Protein AF-A0A1M7ADJ7-F1 (afdb_monomer_lite)

Foldseek 3Di:
DDLVVVLVVVLVVLVVVLCCVLCVQQVDDPVVVVVVVVVLVPDPDPVVSVVVVVSNVDDPVRSVVSVVVSVVVSVVSVVDDSVVVVVVVVVVVVVVV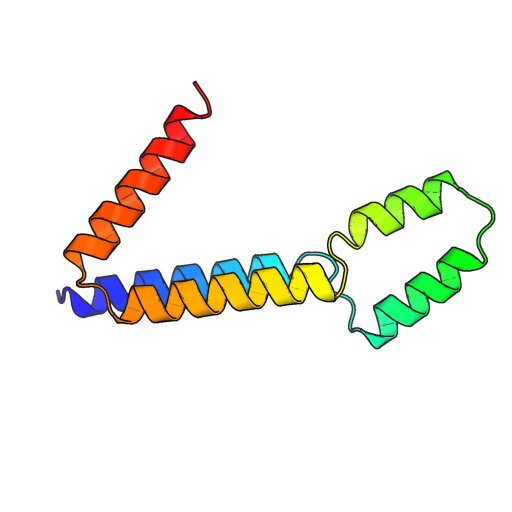VVVD

pLDDT: mean 75.83, std 11.58, range [39.75, 93.19]

Structure (mmCIF, N/CA/C/O backbone):
data_AF-A0A1M7ADJ7-F1
#
_entry.id   AF-A0A1M7ADJ7-F1
#
loop_
_atom_site.group_PDB
_atom_site.id
_atom_site.type_symbol
_atom_site.label_atom_id
_atom_site.label_alt_id
_atom_site.label_comp_id
_atom_site.label_asym_id
_atom_site.label_entity_id
_atom_site.label_seq_id
_atom_site.pdbx_PDB_ins_code
_atom_site.Cartn_x
_atom_site.Cartn_y
_atom_site.Cartn_z
_atom_site.occupancy
_atom_site.B_iso_or_equiv
_atom_site.auth_seq_id
_atom_site.auth_comp_id
_atom_site.auth_asym_id
_atom_site.auth_atom_id
_atom_site.pdbx_PDB_model_num
ATOM 1 N N . MET A 1 1 ? 28.115 -2.848 -17.270 1.00 39.75 1 MET A N 1
ATOM 2 C CA . MET A 1 1 ? 27.165 -3.552 -16.382 1.00 39.75 1 MET A CA 1
ATOM 3 C C . MET A 1 1 ? 25.763 -3.071 -16.707 1.00 39.75 1 MET A C 1
ATOM 5 O O . MET A 1 1 ? 25.575 -1.891 -16.962 1.00 39.75 1 MET A O 1
ATOM 9 N N . SER A 1 2 ? 24.859 -4.029 -16.882 1.00 44.16 2 SER A N 1
ATOM 10 C CA . SER A 1 2 ? 23.671 -3.979 -17.742 1.00 44.16 2 SER A CA 1
ATOM 11 C C . SER A 1 2 ? 22.554 -3.073 -17.210 1.00 44.16 2 SER A C 1
ATOM 13 O O . SER A 1 2 ? 22.172 -3.193 -16.054 1.00 44.16 2 SER A O 1
ATOM 15 N N . ALA A 1 3 ? 21.961 -2.229 -18.061 1.00 50.69 3 ALA A N 1
ATOM 16 C CA . ALA A 1 3 ? 20.790 -1.403 -17.727 1.00 50.69 3 ALA A CA 1
ATOM 17 C C . ALA A 1 3 ? 19.559 -2.214 -17.250 1.00 50.69 3 ALA A C 1
ATOM 19 O O . ALA A 1 3 ? 18.629 -1.645 -16.681 1.00 50.69 3 ALA A O 1
ATOM 20 N N . LEU A 1 4 ? 19.552 -3.537 -17.465 1.00 49.62 4 LEU A N 1
ATOM 21 C CA . LEU A 1 4 ? 18.556 -4.459 -16.910 1.00 49.62 4 LEU A CA 1
ATOM 22 C C . LEU A 1 4 ? 18.760 -4.716 -15.408 1.00 49.62 4 LEU A C 1
ATOM 24 O O . LEU A 1 4 ? 17.769 -4.856 -14.696 1.00 49.62 4 LEU A O 1
AT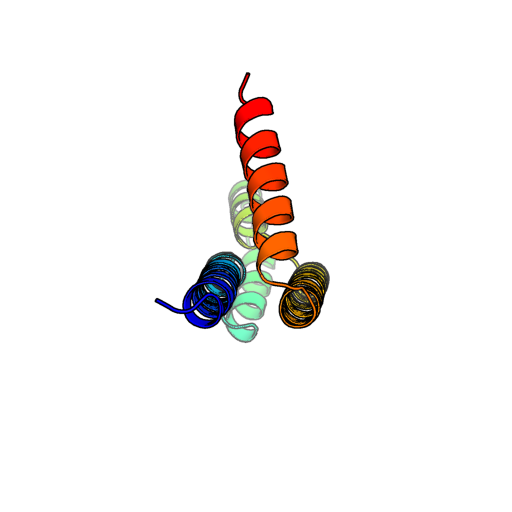OM 28 N N . LEU A 1 5 ? 20.010 -4.714 -14.917 1.00 55.06 5 LEU A N 1
ATOM 29 C CA . LEU A 1 5 ? 20.301 -4.820 -13.479 1.00 55.06 5 LEU A CA 1
ATOM 30 C C . LEU A 1 5 ? 19.778 -3.589 -12.719 1.00 55.06 5 LEU A C 1
ATOM 32 O O . LEU A 1 5 ? 19.268 -3.728 -11.615 1.00 55.06 5 LEU A O 1
ATOM 36 N N . ASP A 1 6 ? 19.856 -2.404 -13.330 1.00 71.38 6 ASP A N 1
ATOM 37 C CA . ASP A 1 6 ? 19.417 -1.125 -12.745 1.00 71.38 6 ASP A CA 1
ATOM 38 C C . ASP A 1 6 ? 17.886 -1.084 -12.570 1.00 71.38 6 ASP A C 1
ATOM 40 O O . ASP A 1 6 ? 17.365 -0.823 -11.488 1.00 71.38 6 ASP A O 1
ATOM 44 N N . LYS A 1 7 ? 17.140 -1.464 -13.617 1.00 70.31 7 LYS A N 1
ATOM 45 C CA . LYS A 1 7 ? 15.669 -1.466 -13.597 1.00 70.31 7 LYS A CA 1
ATOM 46 C C . LYS A 1 7 ? 15.089 -2.461 -12.592 1.00 70.31 7 LYS A C 1
ATOM 48 O O . LYS A 1 7 ? 14.178 -2.099 -11.852 1.00 70.31 7 LYS A O 1
ATOM 53 N N . GLN A 1 8 ? 15.581 -3.700 -12.589 1.00 75.00 8 GLN A N 1
ATOM 54 C CA . GLN A 1 8 ? 15.043 -4.724 -11.693 1.00 75.00 8 GLN A CA 1
ATOM 55 C C . GLN A 1 8 ? 15.322 -4.367 -10.229 1.00 75.00 8 GLN A C 1
ATOM 57 O O . GLN A 1 8 ? 14.412 -4.428 -9.413 1.00 75.00 8 GLN A O 1
ATOM 62 N N . THR A 1 9 ? 16.525 -3.866 -9.927 1.00 77.19 9 THR A N 1
ATOM 63 C CA . THR A 1 9 ? 16.891 -3.412 -8.575 1.00 77.19 9 THR A CA 1
ATOM 64 C C . THR A 1 9 ? 15.976 -2.292 -8.072 1.00 77.19 9 THR A C 1
ATOM 66 O O . THR A 1 9 ? 15.557 -2.316 -6.917 1.00 77.19 9 THR A O 1
ATOM 69 N N . ILE A 1 10 ? 15.619 -1.328 -8.930 1.00 71.44 10 ILE A N 1
ATOM 70 C CA . ILE A 1 10 ? 14.687 -0.249 -8.564 1.00 71.44 10 ILE A CA 1
ATOM 71 C C . ILE A 1 10 ? 13.293 -0.812 -8.264 1.00 71.44 10 ILE A C 1
ATOM 73 O O . ILE A 1 10 ? 12.699 -0.469 -7.244 1.00 71.44 10 ILE A O 1
ATOM 77 N N . ILE A 1 11 ? 12.776 -1.691 -9.129 1.00 77.31 11 ILE A N 1
ATOM 78 C CA . ILE A 1 11 ? 11.452 -2.302 -8.942 1.00 77.31 11 ILE A CA 1
ATOM 79 C C . ILE A 1 11 ? 11.421 -3.132 -7.655 1.00 77.31 11 ILE A C 1
ATOM 81 O O . ILE A 1 11 ? 10.476 -3.002 -6.875 1.00 77.31 11 ILE A O 1
ATOM 85 N N . ASP A 1 12 ? 12.454 -3.933 -7.403 1.00 80.31 12 ASP A N 1
ATOM 86 C CA . ASP A 1 12 ? 12.552 -4.779 -6.214 1.00 80.31 12 ASP A CA 1
ATOM 87 C C . ASP A 1 12 ? 12.641 -3.932 -4.939 1.00 80.31 12 ASP A C 1
ATOM 89 O O . ASP A 1 12 ? 11.909 -4.183 -3.981 1.00 80.31 12 ASP A O 1
ATOM 93 N N . GLY A 1 13 ? 13.461 -2.876 -4.944 1.00 77.62 13 GLY A N 1
ATOM 94 C CA . GLY A 1 13 ? 13.584 -1.944 -3.821 1.00 77.62 13 GLY A CA 1
ATOM 95 C C . GLY A 1 13 ? 12.277 -1.210 -3.515 1.00 77.62 13 GLY A C 1
ATOM 96 O O . GLY A 1 13 ? 11.849 -1.163 -2.360 1.00 77.62 13 GLY A O 1
ATOM 97 N N . CYS A 1 14 ? 11.595 -0.691 -4.541 1.00 74.75 14 CYS A N 1
ATOM 98 C CA . CYS A 1 14 ? 10.285 -0.062 -4.378 1.00 74.75 14 CYS A CA 1
ATOM 99 C C . CYS A 1 14 ? 9.248 -1.060 -3.856 1.00 74.75 14 CYS A C 1
ATOM 101 O O . CYS A 1 14 ? 8.509 -0.735 -2.934 1.00 74.75 14 CYS A O 1
ATOM 103 N N . THR A 1 15 ? 9.219 -2.280 -4.394 1.00 76.44 15 THR A N 1
ATOM 104 C CA . THR A 1 15 ? 8.272 -3.325 -3.977 1.00 76.44 15 THR A CA 1
ATOM 105 C C . THR A 1 15 ? 8.491 -3.724 -2.521 1.00 76.44 15 THR A C 1
ATOM 107 O O . THR A 1 15 ? 7.536 -3.766 -1.747 1.00 76.44 15 THR A O 1
ATOM 110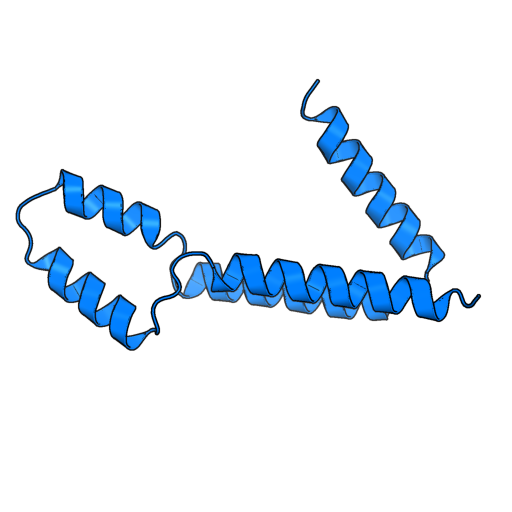 N N . ALA A 1 16 ? 9.742 -3.974 -2.125 1.00 76.06 16 ALA A N 1
ATOM 111 C CA . ALA A 1 16 ? 10.093 -4.338 -0.757 1.00 76.06 16 ALA A CA 1
ATOM 112 C C . ALA A 1 16 ? 9.715 -3.228 0.226 1.00 76.06 16 ALA A C 1
ATOM 114 O O . ALA A 1 16 ? 9.015 -3.481 1.205 1.00 76.06 16 ALA A O 1
ATOM 115 N N . ARG A 1 17 ? 10.094 -1.980 -0.072 1.00 74.81 17 ARG A N 1
ATOM 116 C CA . ARG A 1 17 ? 9.804 -0.851 0.814 1.00 74.81 17 ARG A CA 1
ATOM 117 C C . ARG A 1 17 ? 8.312 -0.579 0.936 1.00 74.81 17 ARG A C 1
ATOM 119 O O . ARG A 1 17 ? 7.816 -0.253 2.009 1.00 74.81 17 ARG A O 1
ATOM 126 N N . ALA A 1 18 ? 7.592 -0.700 -0.164 1.00 74.50 18 ALA A N 1
ATOM 127 C CA . ALA A 1 18 ? 6.173 -0.432 -0.183 1.00 74.50 18 ALA A CA 1
ATOM 128 C C . ALA A 1 18 ? 5.398 -1.550 0.546 1.00 74.50 18 ALA A C 1
ATOM 130 O O . ALA A 1 18 ? 4.489 -1.264 1.321 1.00 74.50 18 ALA A O 1
ATOM 131 N N . LYS A 1 19 ? 5.851 -2.806 0.430 1.00 70.19 19 LYS A N 1
ATOM 132 C CA . LYS A 1 19 ? 5.387 -3.915 1.271 1.00 70.19 19 LYS A CA 1
ATOM 133 C C . LYS A 1 19 ? 5.663 -3.659 2.755 1.00 70.19 19 LYS A C 1
ATOM 135 O O . LYS A 1 19 ? 4.757 -3.825 3.557 1.00 70.19 19 LYS A O 1
ATOM 140 N N . GLU A 1 20 ? 6.860 -3.210 3.129 1.00 71.12 20 GLU A N 1
ATOM 141 C CA . GLU A 1 20 ? 7.179 -2.853 4.521 1.00 71.12 20 GLU A CA 1
ATOM 142 C C . GLU A 1 20 ? 6.288 -1.736 5.068 1.00 71.12 20 GLU A C 1
ATOM 144 O O . GLU A 1 20 ? 5.867 -1.803 6.216 1.00 71.12 20 GLU A O 1
ATOM 149 N N . LEU A 1 21 ? 6.001 -0.702 4.276 1.00 69.75 21 LEU A N 1
ATOM 150 C CA . LEU A 1 21 ? 5.192 0.434 4.721 1.00 69.75 21 LEU A CA 1
ATOM 151 C C . LEU A 1 21 ? 3.709 0.073 4.858 1.00 69.75 21 LEU A C 1
ATOM 153 O O . LEU A 1 21 ? 3.067 0.515 5.809 1.00 69.75 21 LEU A O 1
ATOM 157 N N . LEU A 1 22 ? 3.187 -0.748 3.943 1.00 66.62 22 LEU A N 1
ATOM 158 C CA . LEU A 1 22 ? 1.810 -1.239 4.001 1.00 66.62 22 LEU A CA 1
ATOM 159 C C . LEU A 1 22 ? 1.606 -2.321 5.059 1.00 66.62 22 LEU A C 1
ATOM 161 O O . LEU A 1 22 ? 0.544 -2.392 5.665 1.00 66.62 22 LEU A O 1
ATOM 165 N N . GLN A 1 23 ? 2.607 -3.172 5.281 1.00 62.59 23 GLN A N 1
ATOM 166 C CA . GLN A 1 23 ? 2.529 -4.221 6.293 1.00 62.59 23 GLN A CA 1
ATOM 167 C C . GLN A 1 23 ? 2.912 -3.688 7.679 1.00 62.59 23 GLN A C 1
ATOM 169 O O . GLN A 1 23 ? 2.328 -4.102 8.663 1.00 62.59 23 GLN A O 1
ATOM 174 N N . GLY A 1 24 ? 3.840 -2.738 7.798 1.00 59.00 24 GLY A N 1
ATOM 175 C CA . GLY A 1 24 ? 4.355 -2.251 9.083 1.00 59.00 24 GLY A CA 1
AT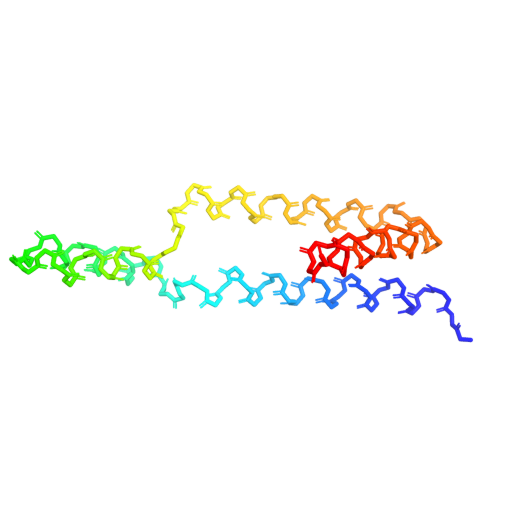OM 176 C C . GLY A 1 24 ? 3.411 -1.336 9.872 1.00 59.00 24 GLY A C 1
ATOM 177 O O . GLY A 1 24 ? 3.566 -1.211 11.086 1.00 59.00 24 GLY A O 1
ATOM 178 N N . ALA A 1 25 ? 2.428 -0.705 9.227 1.00 52.03 25 ALA A N 1
ATOM 179 C CA . ALA A 1 25 ? 1.394 0.080 9.898 1.00 52.03 25 ALA A CA 1
ATOM 180 C C . ALA A 1 25 ? 0.162 -0.792 10.189 1.00 52.03 25 ALA A C 1
ATOM 182 O O . ALA A 1 25 ? -0.446 -1.306 9.258 1.00 52.03 25 ALA A O 1
ATOM 183 N N . GLY A 1 26 ? -0.213 -0.960 11.464 1.00 56.84 26 GLY A N 1
ATOM 184 C CA . GLY A 1 26 ? -1.381 -1.774 11.832 1.00 56.84 26 GLY A CA 1
ATOM 185 C C . GLY A 1 26 ? -1.181 -3.278 11.607 1.00 56.84 26 GLY A C 1
ATOM 186 O O . GLY A 1 26 ? -2.116 -3.966 11.214 1.00 56.84 26 GLY A O 1
ATOM 187 N N . ASN A 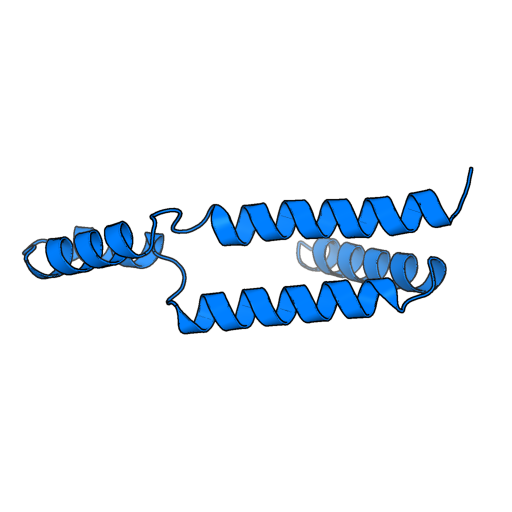1 27 ? 0.037 -3.786 11.842 1.00 61.22 27 ASN A N 1
ATOM 188 C CA . ASN A 1 27 ? 0.490 -5.150 11.525 1.00 61.22 27 ASN A CA 1
ATOM 189 C C . ASN A 1 27 ? -0.101 -6.255 12.427 1.00 61.22 27 ASN A C 1
ATOM 191 O O . ASN A 1 27 ? 0.594 -7.181 12.846 1.00 61.22 27 ASN A O 1
ATOM 195 N N . LEU A 1 28 ? -1.376 -6.132 12.774 1.00 67.50 28 LEU A N 1
ATOM 196 C CA . LEU A 1 28 ? -2.143 -7.206 13.367 1.00 67.50 28 LEU A CA 1
ATOM 197 C C . LEU A 1 28 ? -2.829 -7.974 12.227 1.00 67.50 28 LEU A C 1
ATOM 199 O O . LEU A 1 28 ? -3.373 -7.359 11.305 1.00 67.50 28 LEU A O 1
ATOM 203 N N . PRO A 1 29 ? -2.805 -9.316 12.252 1.00 70.44 29 PRO A N 1
ATOM 204 C CA . PRO A 1 29 ? -3.709 -10.126 11.449 1.00 70.44 29 PRO A CA 1
ATOM 205 C C . PRO A 1 29 ? -5.141 -9.594 11.546 1.00 70.44 29 PRO A C 1
ATOM 207 O O . PRO A 1 29 ? -5.543 -9.091 12.593 1.00 70.44 29 PRO A O 1
ATOM 210 N N . ARG A 1 30 ? -5.942 -9.751 10.486 1.00 70.62 30 ARG A N 1
ATOM 211 C CA . ARG A 1 30 ? -7.334 -9.269 10.471 1.00 70.62 30 ARG A CA 1
ATOM 212 C C . ARG A 1 30 ? -8.133 -9.715 11.700 1.00 70.62 30 ARG A C 1
ATOM 214 O O . ARG A 1 30 ? -8.810 -8.901 12.313 1.00 70.62 30 ARG A O 1
ATOM 221 N N . ASN A 1 31 ? -7.965 -10.969 12.115 1.00 76.56 31 ASN A N 1
ATOM 222 C CA . ASN A 1 31 ? -8.600 -11.510 13.320 1.00 76.56 31 ASN A CA 1
ATOM 223 C C . ASN A 1 31 ? -8.204 -10.745 14.593 1.00 76.56 31 ASN A C 1
ATOM 225 O O . ASN A 1 31 ? -9.037 -10.512 15.466 1.00 76.56 31 ASN A O 1
ATOM 229 N N . ASP A 1 32 ? -6.942 -10.334 14.692 1.00 81.56 32 ASP A N 1
ATOM 230 C CA . ASP A 1 32 ? -6.430 -9.599 15.843 1.00 81.56 32 ASP A CA 1
ATOM 231 C C . ASP A 1 32 ? -6.873 -8.128 15.804 1.00 81.56 32 ASP A C 1
ATOM 233 O O . ASP A 1 32 ? -7.163 -7.558 16.853 1.00 81.56 32 ASP A O 1
ATOM 237 N N . LEU A 1 33 ? -7.002 -7.524 14.613 1.00 77.31 33 LEU A N 1
ATOM 238 C CA . LEU A 1 33 ? -7.615 -6.198 14.438 1.00 77.31 33 LEU A CA 1
ATOM 239 C C . LEU A 1 33 ? -9.093 -6.205 14.840 1.00 77.31 33 LEU A C 1
ATOM 241 O O . LEU A 1 33 ? -9.537 -5.309 15.554 1.00 77.31 33 LEU A O 1
ATOM 245 N N . GLU A 1 34 ? -9.849 -7.224 14.431 1.00 78.12 34 GLU A N 1
ATOM 246 C CA . GLU A 1 34 ? -11.259 -7.389 14.796 1.00 78.12 34 GLU A CA 1
ATOM 247 C C . GLU A 1 34 ? -11.422 -7.617 16.305 1.00 78.12 34 GLU A C 1
ATOM 249 O O . GLU A 1 34 ? -12.267 -6.984 16.946 1.00 78.12 34 GLU A O 1
ATOM 254 N N . TYR A 1 35 ? -10.572 -8.460 16.901 1.00 84.56 35 TYR A N 1
ATOM 255 C CA . TYR A 1 35 ? -10.525 -8.657 18.350 1.00 84.56 35 TYR A CA 1
ATOM 256 C C . TYR A 1 35 ? -10.192 -7.359 19.094 1.00 84.56 35 TYR A C 1
ATOM 258 O O . TYR A 1 35 ? -10.833 -7.025 20.098 1.00 84.56 35 TYR A O 1
ATOM 266 N N . LEU A 1 36 ? -9.206 -6.607 18.603 1.00 83.44 36 LEU A N 1
ATOM 267 C CA . LEU A 1 36 ? -8.794 -5.338 19.181 1.00 83.44 36 LEU A CA 1
ATOM 268 C C . LEU A 1 36 ? -9.926 -4.304 19.090 1.00 83.44 36 LEU A C 1
ATOM 270 O O . LEU A 1 36 ? -10.276 -3.705 20.105 1.00 83.44 36 LEU A O 1
ATOM 274 N N . ALA A 1 37 ? -10.571 -4.162 17.930 1.00 80.19 37 ALA A N 1
ATOM 275 C CA . ALA A 1 37 ? -11.716 -3.274 17.733 1.00 80.19 37 ALA A CA 1
ATOM 276 C C . ALA A 1 37 ? -12.887 -3.623 18.672 1.00 80.19 37 ALA A C 1
ATOM 278 O O . ALA A 1 37 ? -13.439 -2.745 19.342 1.00 80.19 37 ALA A O 1
ATOM 279 N N . GLN A 1 38 ? -13.224 -4.913 18.802 1.00 85.19 38 GLN A N 1
ATOM 280 C CA . GLN A 1 38 ? -14.244 -5.373 19.751 1.00 85.19 38 GLN A CA 1
ATOM 281 C C . GLN A 1 38 ? -13.860 -5.081 21.205 1.00 85.19 38 GLN A C 1
ATOM 283 O O . GLN A 1 38 ? -14.718 -4.700 22.004 1.00 85.19 38 GLN A O 1
ATOM 288 N N . SER A 1 39 ? -12.589 -5.250 21.562 1.00 87.81 39 SER A N 1
ATOM 289 C CA . SER A 1 39 ? -12.095 -4.992 22.917 1.00 87.81 39 SER A CA 1
ATOM 290 C C . SER A 1 39 ? -12.155 -3.503 23.259 1.00 87.81 39 SER A C 1
ATOM 292 O O . SER A 1 39 ? -12.652 -3.139 24.324 1.00 87.81 39 SER A O 1
ATOM 294 N N . ILE A 1 40 ? -11.745 -2.640 22.328 1.00 86.44 40 ILE A N 1
ATOM 295 C CA . ILE A 1 40 ? -11.762 -1.178 22.466 1.00 86.44 40 ILE A CA 1
ATOM 296 C C . ILE A 1 40 ? -13.189 -0.644 22.572 1.00 86.44 40 ILE A C 1
ATOM 298 O O . ILE A 1 40 ? -13.444 0.235 23.390 1.00 86.44 40 ILE A O 1
ATOM 302 N N . SER A 1 41 ? -14.145 -1.218 21.832 1.00 82.75 41 SER A N 1
ATOM 303 C CA . SER A 1 41 ? -15.560 -0.808 21.896 1.00 82.75 41 SER A CA 1
ATOM 304 C C . SER A 1 41 ? -16.191 -0.959 23.289 1.00 82.75 41 SER A C 1
ATOM 306 O O . SER A 1 41 ? -17.189 -0.311 23.598 1.00 82.75 41 SER A O 1
ATOM 308 N N . LYS A 1 42 ? -15.604 -1.807 24.145 1.00 90.31 42 LYS A N 1
ATOM 309 C CA . LYS A 1 42 ? -16.047 -2.055 25.526 1.00 90.31 42 LYS A CA 1
ATOM 310 C C . LYS A 1 42 ? -15.332 -1.163 26.546 1.00 90.31 42 LYS A C 1
ATOM 312 O O . LYS A 1 42 ? -15.667 -1.203 27.732 1.00 90.31 42 LYS A O 1
ATOM 317 N N . MET A 1 43 ? -14.331 -0.392 26.122 1.00 90.12 43 MET A N 1
ATOM 318 C CA . MET A 1 43 ? -13.568 0.491 26.999 1.00 90.12 43 MET A CA 1
ATOM 319 C C . MET A 1 43 ? -14.336 1.783 27.279 1.00 90.12 43 MET A C 1
ATOM 321 O O . MET A 1 43 ? -15.104 2.267 26.457 1.00 90.12 43 MET A O 1
ATOM 325 N N . LYS A 1 44 ? -14.113 2.357 28.466 1.00 91.75 44 LYS A N 1
ATOM 326 C CA . LYS A 1 44 ? -14.691 3.654 28.863 1.00 91.75 44 LYS A CA 1
ATOM 327 C C . LYS A 1 44 ? -13.741 4.833 28.628 1.00 91.75 44 LYS A C 1
ATOM 329 O O . LYS A 1 44 ? -14.179 5.978 28.667 1.00 91.75 44 LYS A O 1
ATOM 334 N N . ASP A 1 45 ? -12.448 4.565 28.443 1.00 93.19 45 ASP A N 1
ATOM 335 C CA . ASP A 1 45 ? -11.430 5.603 28.271 1.00 93.19 45 ASP A CA 1
ATOM 336 C C . ASP A 1 45 ? -11.376 6.071 26.815 1.00 93.19 45 ASP A C 1
ATOM 338 O O . ASP A 1 45 ? -10.764 5.435 25.954 1.00 93.19 45 ASP A O 1
ATOM 342 N N . GLN A 1 46 ? -11.997 7.220 26.560 1.00 87.19 46 GLN A N 1
ATOM 343 C CA . GLN A 1 46 ? -12.078 7.797 25.224 1.00 87.19 46 GLN A CA 1
ATOM 344 C C . GLN A 1 46 ? -10.719 8.217 24.655 1.00 87.19 46 GLN A C 1
ATOM 346 O O . GLN A 1 46 ? -10.532 8.199 23.441 1.00 87.19 46 GLN A O 1
ATOM 351 N N . ARG A 1 47 ? -9.754 8.575 25.509 1.00 87.50 47 ARG A N 1
ATOM 352 C CA . ARG A 1 47 ? -8.426 9.001 25.061 1.00 87.50 47 ARG A CA 1
ATOM 353 C C . ARG A 1 47 ? -7.642 7.811 24.523 1.00 87.50 47 ARG A C 1
ATOM 355 O O . ARG A 1 47 ? -7.015 7.918 23.474 1.00 87.50 47 ARG A O 1
ATOM 362 N N . LEU A 1 48 ? -7.707 6.677 25.217 1.00 84.88 48 LEU A N 1
ATOM 363 C CA . LEU A 1 48 ? -7.052 5.453 24.771 1.00 84.88 48 LEU A CA 1
ATOM 364 C C . LEU A 1 48 ? -7.707 4.888 23.501 1.00 84.88 48 LEU A C 1
ATOM 366 O O . LEU A 1 48 ? -6.989 4.476 22.595 1.00 84.88 48 LEU A O 1
ATOM 370 N N . ILE A 1 49 ? -9.041 4.949 23.391 1.00 85.12 49 ILE A N 1
ATOM 371 C CA . ILE A 1 49 ? -9.771 4.578 22.164 1.00 85.12 49 ILE A CA 1
ATOM 372 C C . ILE A 1 49 ? -9.238 5.365 20.956 1.00 85.12 49 ILE A C 1
ATOM 374 O O . ILE A 1 49 ? -8.895 4.762 19.938 1.00 85.12 49 ILE A O 1
ATOM 378 N N . SER A 1 50 ? -9.101 6.690 21.079 1.00 81.56 50 SER A N 1
ATOM 379 C CA . SER A 1 50 ? -8.587 7.536 19.994 1.00 81.56 50 SER A CA 1
ATOM 380 C C . SER A 1 50 ? -7.143 7.206 19.618 1.00 81.56 50 SER A C 1
ATOM 382 O O . SER A 1 50 ? -6.844 7.064 18.436 1.00 81.56 50 SER A O 1
ATOM 384 N N . CYS A 1 51 ? -6.254 7.011 20.599 1.00 82.56 51 CYS A N 1
ATOM 385 C CA . CYS A 1 51 ? -4.861 6.652 20.318 1.00 82.56 51 CYS A CA 1
ATOM 386 C C . CYS A 1 51 ? -4.742 5.316 19.570 1.00 82.56 51 CYS A C 1
ATOM 388 O O . CYS A 1 51 ? -3.891 5.179 18.694 1.00 82.56 51 CYS A O 1
ATOM 390 N N . VAL A 1 52 ? -5.578 4.324 19.893 1.00 80.56 52 VAL A N 1
ATOM 391 C CA . VAL A 1 52 ? -5.522 3.034 19.193 1.00 80.56 52 VAL A CA 1
ATOM 392 C C . VAL A 1 52 ? -6.134 3.119 17.792 1.00 80.56 52 VAL A C 1
ATOM 394 O O . VAL A 1 52 ? -5.580 2.534 16.863 1.00 80.56 52 VAL A O 1
ATOM 397 N N . ALA A 1 53 ? -7.203 3.895 17.604 1.00 75.06 53 ALA A N 1
ATOM 398 C CA . ALA A 1 53 ? -7.761 4.151 16.276 1.00 75.06 53 ALA A CA 1
ATOM 399 C C . ALA A 1 53 ? -6.738 4.831 15.343 1.00 75.06 53 ALA A C 1
ATOM 401 O O . ALA A 1 53 ? -6.580 4.419 14.195 1.00 75.06 53 ALA A O 1
ATOM 402 N N . GLU A 1 54 ? -5.973 5.805 15.848 1.00 74.44 54 GLU A N 1
ATOM 403 C CA . GLU A 1 54 ? -4.880 6.445 15.099 1.00 74.44 54 GLU A CA 1
ATOM 404 C C . GLU A 1 54 ? -3.758 5.458 14.728 1.00 74.44 54 GLU A C 1
ATOM 406 O O . GLU A 1 54 ? -3.165 5.554 13.651 1.00 74.44 54 GLU A O 1
ATOM 411 N N . LEU A 1 55 ? -3.478 4.475 15.590 1.00 72.44 55 LEU A N 1
ATOM 412 C CA . LEU A 1 55 ? -2.477 3.435 15.332 1.00 72.44 55 LEU A CA 1
ATOM 413 C C . LEU A 1 55 ? -2.933 2.399 14.297 1.00 72.44 55 LEU A C 1
ATOM 415 O O . LEU A 1 55 ? -2.084 1.842 13.597 1.00 72.44 55 LEU A O 1
ATOM 419 N N . MET A 1 56 ? -4.243 2.162 14.166 1.00 70.94 56 MET A N 1
ATOM 420 C CA . MET A 1 56 ? -4.801 1.270 13.143 1.00 70.94 56 MET A CA 1
ATOM 421 C C . MET A 1 56 ? -4.633 1.829 11.715 1.00 70.94 56 MET A C 1
ATOM 423 O O . MET A 1 56 ? -4.678 1.044 10.777 1.00 70.94 56 MET A O 1
ATOM 427 N N . LYS A 1 57 ? -4.309 3.129 11.568 1.00 64.56 57 LYS A N 1
ATOM 428 C CA . LYS A 1 57 ? -3.957 3.913 10.356 1.00 64.56 57 LYS A CA 1
ATOM 429 C C . LYS A 1 57 ? -4.897 3.838 9.144 1.00 64.56 57 LYS A C 1
ATOM 431 O O . LYS A 1 57 ? -5.242 4.893 8.626 1.00 64.56 57 LYS A O 1
ATOM 436 N N . TRP A 1 58 ? -5.263 2.655 8.665 1.00 65.94 58 TRP A N 1
ATOM 437 C CA . TRP A 1 58 ? -6.074 2.442 7.466 1.00 65.94 58 TRP A CA 1
ATOM 438 C C . TRP A 1 58 ? -7.191 1.450 7.784 1.00 65.94 58 TRP A C 1
ATOM 440 O O . TRP A 1 58 ? -6.942 0.436 8.442 1.00 65.94 58 TRP A O 1
ATOM 450 N N . GLY A 1 59 ? -8.406 1.725 7.314 1.00 67.75 59 GLY A N 1
ATOM 451 C CA . GLY A 1 59 ? -9.425 0.691 7.210 1.00 67.75 59 GLY A CA 1
ATOM 452 C C . GLY A 1 59 ? -9.061 -0.307 6.109 1.00 67.75 59 GLY A C 1
ATOM 453 O O . GLY A 1 59 ? -8.101 -0.121 5.353 1.00 67.75 59 GLY A O 1
ATOM 454 N N . ASP A 1 60 ? -9.828 -1.395 6.027 1.00 70.00 60 ASP A N 1
ATOM 455 C CA . ASP A 1 60 ? -9.621 -2.424 5.002 1.00 70.00 60 ASP A CA 1
ATOM 456 C C . ASP A 1 60 ? -9.703 -1.843 3.583 1.00 70.00 60 ASP A C 1
ATOM 458 O O . ASP A 1 60 ? -8.905 -2.214 2.721 1.00 70.00 60 ASP A O 1
ATOM 462 N N . ASP A 1 61 ? -10.634 -0.914 3.358 1.00 74.94 61 ASP A N 1
ATOM 463 C CA . ASP A 1 61 ? -10.891 -0.318 2.048 1.00 74.94 61 ASP A CA 1
ATOM 464 C C . ASP A 1 61 ? -9.738 0.593 1.612 1.00 74.94 61 ASP A C 1
ATOM 466 O O . ASP A 1 61 ? -9.222 0.444 0.502 1.00 74.94 61 ASP A O 1
ATOM 470 N N . GLU A 1 62 ? -9.256 1.484 2.487 1.00 73.94 62 GLU A N 1
ATOM 471 C CA . GLU A 1 62 ? -8.137 2.366 2.147 1.00 73.94 62 GLU A CA 1
ATOM 472 C C . GLU A 1 62 ? -6.831 1.581 1.972 1.00 73.94 62 GLU A C 1
ATOM 474 O O . GLU A 1 62 ? -6.015 1.895 1.101 1.00 73.94 62 GLU A O 1
ATOM 479 N N . ARG A 1 63 ? -6.631 0.516 2.759 1.00 74.69 63 ARG A N 1
ATOM 480 C CA . ARG A 1 63 ? -5.493 -0.388 2.572 1.00 74.69 63 ARG A CA 1
ATOM 481 C C . ARG A 1 63 ? -5.565 -1.098 1.220 1.00 74.69 63 ARG A C 1
ATOM 483 O O . ARG A 1 63 ? -4.554 -1.150 0.519 1.00 74.69 63 ARG A O 1
ATOM 490 N N . ALA A 1 64 ? -6.733 -1.621 0.846 1.00 76.44 64 ALA A N 1
ATOM 491 C CA . ALA A 1 64 ? -6.933 -2.290 -0.436 1.00 76.44 64 ALA A CA 1
ATOM 492 C C . ALA A 1 64 ? -6.712 -1.335 -1.621 1.00 76.44 64 ALA A C 1
ATOM 494 O O . ALA A 1 64 ? -6.090 -1.716 -2.619 1.00 76.44 64 ALA A O 1
ATOM 495 N N . GLU A 1 65 ? -7.159 -0.083 -1.507 1.00 80.25 65 GLU A N 1
ATOM 496 C CA . GLU A 1 65 ? -6.916 0.954 -2.512 1.00 80.25 65 GLU A CA 1
ATOM 497 C C . GLU A 1 65 ? -5.415 1.235 -2.675 1.00 80.25 65 GLU A C 1
ATOM 499 O O . GLU A 1 65 ? -4.898 1.214 -3.795 1.00 80.25 65 GLU A O 1
ATOM 504 N N . LEU A 1 66 ? -4.681 1.411 -1.572 1.00 80.25 66 LEU A N 1
ATOM 505 C CA . LEU A 1 66 ? -3.232 1.628 -1.609 1.00 80.25 66 LEU A CA 1
ATOM 506 C C . LEU A 1 66 ? -2.460 0.438 -2.190 1.00 80.25 66 LEU A C 1
ATOM 508 O O . LEU A 1 66 ? -1.565 0.629 -3.019 1.00 80.25 66 LEU A O 1
ATOM 512 N N . GLU A 1 67 ? -2.805 -0.786 -1.778 1.00 79.31 67 GLU A N 1
ATOM 513 C CA . GLU A 1 67 ? -2.231 -2.023 -2.320 1.00 79.31 67 GLU A CA 1
ATOM 514 C C . GLU A 1 67 ? -2.451 -2.100 -3.839 1.00 79.31 67 GLU A C 1
ATOM 516 O O . GLU A 1 67 ? -1.518 -2.385 -4.597 1.00 79.31 67 GLU A O 1
ATOM 521 N N . THR A 1 68 ? -3.655 -1.747 -4.295 1.00 81.81 68 THR A N 1
ATOM 522 C CA . THR A 1 68 ? -4.015 -1.707 -5.718 1.00 81.81 68 THR A CA 1
ATOM 523 C C . THR A 1 68 ? -3.219 -0.647 -6.477 1.00 81.81 68 THR A C 1
ATOM 525 O O . THR A 1 68 ? -2.628 -0.946 -7.518 1.00 81.81 68 THR A O 1
ATOM 528 N N . MET A 1 69 ? -3.142 0.583 -5.959 1.00 82.12 69 MET A N 1
ATOM 529 C CA . MET A 1 69 ? -2.366 1.667 -6.573 1.00 82.12 69 MET A CA 1
ATOM 530 C C . MET A 1 69 ? -0.889 1.297 -6.718 1.00 82.12 69 MET A C 1
ATOM 532 O O . MET A 1 69 ? -0.273 1.556 -7.756 1.00 82.12 69 MET A O 1
ATOM 536 N N . MET A 1 70 ? -0.315 0.658 -5.700 1.00 84.44 70 MET A N 1
ATOM 537 C CA . MET A 1 70 ? 1.059 0.178 -5.754 1.00 84.44 70 MET A CA 1
ATOM 538 C C . MET A 1 70 ? 1.259 -0.928 -6.783 1.00 84.44 70 MET A C 1
ATOM 540 O O . MET A 1 70 ? 2.228 -0.871 -7.542 1.00 84.44 70 MET A O 1
ATOM 544 N N . ALA A 1 71 ? 0.360 -1.912 -6.834 1.00 82.12 71 ALA A N 1
ATOM 545 C CA . ALA A 1 71 ? 0.430 -2.990 -7.814 1.00 82.12 71 ALA A CA 1
ATOM 546 C C . ALA A 1 71 ? 0.391 -2.437 -9.248 1.00 82.12 71 ALA A C 1
ATOM 548 O O . ALA A 1 71 ? 1.239 -2.791 -10.069 1.00 82.12 71 ALA A O 1
ATOM 549 N N . ILE A 1 72 ? -0.513 -1.489 -9.523 1.00 84.19 72 ILE A N 1
ATOM 550 C CA . ILE A 1 72 ? -0.584 -0.782 -10.811 1.00 84.19 72 ILE A CA 1
ATOM 551 C C . ILE A 1 72 ? 0.730 -0.050 -11.104 1.00 84.19 72 ILE A C 1
ATOM 553 O O . ILE A 1 72 ? 1.263 -0.155 -12.210 1.00 84.19 72 ILE A O 1
ATOM 557 N N . GLY A 1 73 ? 1.280 0.669 -10.121 1.00 86.69 73 GLY A N 1
ATOM 558 C CA . GLY A 1 73 ? 2.560 1.362 -10.258 1.00 86.69 73 GLY A CA 1
ATOM 559 C C . GLY A 1 73 ? 3.706 0.416 -10.623 1.00 86.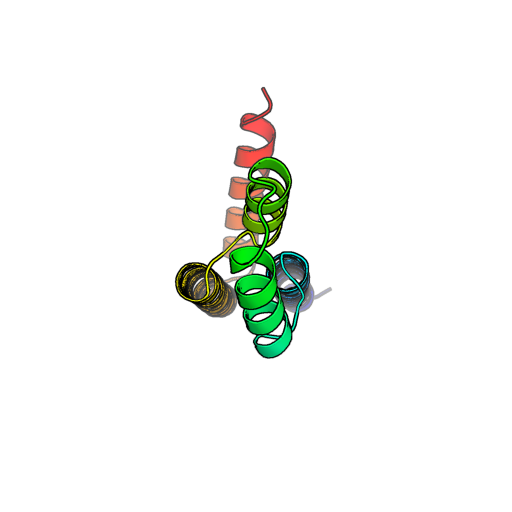69 73 GLY A C 1
ATOM 560 O O . GLY A 1 73 ? 4.490 0.719 -11.522 1.00 86.69 73 GLY A O 1
ATOM 561 N N . ILE A 1 74 ? 3.782 -0.753 -9.984 1.00 84.19 74 ILE A N 1
ATOM 562 C CA . ILE A 1 74 ? 4.787 -1.786 -10.270 1.00 84.19 74 ILE A CA 1
ATOM 563 C C . ILE A 1 74 ? 4.636 -2.331 -11.692 1.00 84.19 74 ILE A C 1
ATOM 565 O O . ILE A 1 74 ? 5.629 -2.409 -12.421 1.00 84.19 74 ILE A O 1
ATOM 569 N N . GLU A 1 75 ? 3.419 -2.659 -12.125 1.00 87.00 75 GLU A N 1
ATOM 570 C CA . GLU A 1 75 ? 3.181 -3.122 -13.497 1.00 87.00 75 GLU A CA 1
ATOM 571 C C . GLU A 1 75 ? 3.526 -2.042 -14.532 1.00 87.00 75 GLU A C 1
ATOM 573 O O . GLU A 1 75 ? 4.208 -2.318 -15.522 1.00 87.00 75 GLU A O 1
ATOM 578 N N . ALA A 1 76 ? 3.180 -0.781 -14.271 1.00 87.69 76 ALA A N 1
ATOM 579 C CA . ALA A 1 76 ? 3.575 0.333 -15.128 1.00 87.69 76 ALA A CA 1
ATOM 580 C C . ALA A 1 76 ? 5.108 0.481 -15.217 1.00 87.69 76 ALA A C 1
ATOM 582 O O . ALA A 1 76 ? 5.653 0.656 -16.310 1.00 87.69 76 ALA A O 1
ATOM 583 N N . MET A 1 77 ? 5.829 0.340 -14.097 1.00 85.25 77 MET A N 1
ATOM 584 C CA . MET A 1 77 ? 7.298 0.376 -14.074 1.00 85.25 77 MET A CA 1
ATOM 585 C C . MET A 1 77 ? 7.923 -0.742 -14.922 1.00 85.25 77 MET A C 1
ATOM 587 O O . MET A 1 77 ? 8.925 -0.513 -15.611 1.00 85.25 77 MET A O 1
ATOM 591 N N . LYS A 1 78 ? 7.319 -1.937 -14.941 1.00 84.00 78 LYS A N 1
ATOM 592 C CA . LYS A 1 78 ? 7.757 -3.050 -15.801 1.00 84.00 78 LYS A CA 1
ATOM 593 C C . LYS A 1 78 ? 7.605 -2.732 -17.290 1.00 84.00 78 LYS A C 1
ATOM 595 O O . LYS A 1 78 ? 8.447 -3.175 -18.071 1.00 84.00 78 LYS A O 1
ATOM 600 N N . LEU A 1 79 ? 6.636 -1.909 -17.684 1.00 88.12 79 LEU A N 1
ATOM 601 C CA . LEU A 1 79 ? 6.428 -1.491 -19.077 1.00 88.12 79 LEU A CA 1
ATOM 602 C C . LEU A 1 79 ? 7.342 -0.330 -19.520 1.00 88.12 79 LEU A C 1
ATOM 604 O O . LEU A 1 79 ? 7.542 -0.118 -20.715 1.00 88.12 79 LEU A O 1
ATOM 608 N N . CYS A 1 80 ? 7.942 0.417 -18.588 1.00 87.19 80 CYS A N 1
ATOM 609 C CA . CYS A 1 80 ? 8.823 1.541 -18.916 1.00 87.19 80 CYS A CA 1
ATOM 610 C C . CYS A 1 80 ? 10.213 1.113 -19.421 1.00 87.19 80 CYS A C 1
ATOM 612 O O . CYS A 1 80 ? 10.781 0.100 -19.003 1.00 87.19 80 CYS A O 1
ATOM 614 N N . THR A 1 81 ? 10.838 1.953 -20.254 1.00 88.06 81 THR A N 1
ATOM 615 C CA . THR A 1 81 ? 12.279 1.839 -20.526 1.00 88.06 81 THR A CA 1
ATOM 616 C C . THR A 1 81 ? 13.091 2.316 -19.311 1.00 88.06 81 THR A C 1
ATOM 618 O O . THR A 1 81 ? 12.633 3.209 -18.589 1.00 88.06 81 THR A O 1
ATOM 621 N N . PRO A 1 82 ? 14.316 1.799 -19.083 1.00 84.62 82 PRO A N 1
ATOM 622 C CA . PRO A 1 82 ? 15.145 2.217 -17.947 1.00 84.62 82 PRO A CA 1
ATOM 623 C C . PRO A 1 82 ? 15.374 3.735 -17.871 1.00 84.62 82 PRO A C 1
ATOM 625 O O . PRO A 1 82 ? 15.339 4.315 -16.792 1.00 84.62 82 PRO A O 1
ATOM 628 N N . SER A 1 83 ? 15.541 4.408 -19.017 1.00 85.31 83 SER A N 1
ATOM 629 C CA . SER A 1 83 ? 15.717 5.867 -19.054 1.00 85.31 83 SER A CA 1
ATOM 630 C C . SER A 1 83 ? 14.499 6.616 -18.511 1.00 85.31 83 SER A C 1
ATOM 632 O O . SER A 1 83 ? 14.661 7.547 -17.731 1.00 85.31 83 SER A O 1
ATOM 634 N N . LYS A 1 84 ? 13.282 6.198 -18.886 1.00 86.62 84 LYS A N 1
ATOM 635 C CA . LYS A 1 84 ? 12.044 6.837 -18.415 1.00 86.62 84 LYS A CA 1
ATOM 636 C C . LYS A 1 84 ? 11.815 6.610 -16.926 1.00 86.62 84 LYS A C 1
ATOM 638 O O . LYS A 1 84 ? 11.348 7.518 -16.246 1.00 86.62 84 LYS A O 1
ATOM 643 N N . LEU A 1 85 ? 12.182 5.431 -16.425 1.00 84.50 85 LEU A N 1
ATOM 644 C CA . LEU A 1 85 ? 12.126 5.127 -14.999 1.00 84.50 85 LEU A CA 1
ATOM 645 C C . LEU A 1 85 ? 13.066 6.047 -14.200 1.00 84.50 85 LEU A C 1
ATOM 647 O O . LEU A 1 85 ? 12.644 6.645 -13.214 1.00 84.50 85 LEU A O 1
ATOM 651 N N . ARG A 1 86 ? 14.309 6.232 -14.671 1.00 82.56 86 ARG A N 1
ATOM 652 C CA . ARG A 1 86 ? 15.279 7.153 -14.052 1.00 82.56 86 ARG A CA 1
ATOM 653 C C . ARG A 1 86 ? 14.814 8.607 -14.081 1.00 82.56 86 ARG A C 1
ATOM 655 O O . ARG A 1 86 ? 14.921 9.294 -13.069 1.00 82.56 86 ARG A O 1
ATOM 662 N N . ASP A 1 87 ? 14.255 9.067 -15.200 1.00 87.81 87 ASP A N 1
ATOM 663 C CA . ASP A 1 87 ? 13.692 10.420 -15.301 1.00 87.81 87 ASP A CA 1
ATOM 664 C C . ASP A 1 87 ? 12.548 10.630 -14.299 1.00 87.81 87 ASP A C 1
ATOM 666 O O . ASP A 1 87 ? 12.470 11.672 -13.645 1.00 87.81 87 ASP A O 1
ATOM 670 N N . ALA A 1 88 ? 11.659 9.641 -14.166 1.00 85.81 88 ALA A N 1
ATOM 671 C CA . ALA A 1 88 ? 10.561 9.681 -13.207 1.00 85.81 88 ALA A CA 1
ATOM 672 C C . ALA A 1 88 ? 11.076 9.715 -11.761 1.00 85.81 88 ALA A C 1
ATOM 674 O O . ALA A 1 88 ? 10.644 10.576 -10.993 1.00 85.81 88 ALA A O 1
ATOM 675 N N . ALA A 1 89 ? 12.038 8.852 -11.417 1.00 81.62 89 ALA A N 1
ATOM 676 C CA . ALA A 1 89 ? 12.673 8.823 -10.101 1.00 81.62 89 ALA A CA 1
ATOM 677 C C . ALA A 1 89 ? 13.303 10.180 -9.751 1.00 81.62 89 ALA A C 1
ATOM 679 O O . ALA A 1 89 ? 12.984 10.758 -8.714 1.00 81.62 89 ALA A O 1
ATOM 680 N N . ARG A 1 90 ? 14.080 10.763 -10.673 1.00 82.75 90 ARG A N 1
ATOM 681 C CA . ARG A 1 90 ? 14.706 12.081 -10.488 1.00 82.75 90 ARG A CA 1
ATOM 682 C C . ARG A 1 90 ? 13.680 13.197 -10.271 1.00 82.75 90 ARG A C 1
ATOM 684 O O . ARG A 1 90 ? 13.878 14.076 -9.440 1.00 82.75 90 ARG A O 1
ATOM 691 N N . ARG A 1 91 ? 12.556 13.181 -10.998 1.00 85.00 91 ARG A N 1
ATOM 692 C CA . ARG A 1 91 ? 11.461 14.156 -10.804 1.00 85.00 91 ARG A CA 1
ATOM 693 C C . ARG A 1 91 ? 10.763 14.006 -9.456 1.00 85.00 91 ARG A C 1
ATOM 695 O O . ARG A 1 91 ? 10.202 14.978 -8.954 1.00 85.00 91 ARG A O 1
ATOM 702 N N . VAL A 1 92 ? 10.690 12.793 -8.918 1.00 82.75 92 VAL A N 1
ATOM 703 C CA . VAL A 1 92 ? 10.132 12.546 -7.584 1.00 82.75 92 VAL A CA 1
ATOM 704 C C . VAL A 1 92 ? 11.106 13.044 -6.521 1.00 82.75 92 VAL A C 1
ATOM 706 O O . VAL A 1 92 ? 10.702 13.842 -5.683 1.00 82.75 92 VAL A O 1
ATOM 709 N N . GLU A 1 93 ? 12.381 12.672 -6.618 1.00 76.88 93 GLU A N 1
ATOM 710 C CA . GLU A 1 93 ? 13.456 13.119 -5.724 1.00 76.88 93 GLU A CA 1
ATOM 711 C C . GLU A 1 93 ? 13.525 14.651 -5.630 1.00 76.88 93 GLU A C 1
ATOM 713 O O . GLU A 1 93 ? 13.456 15.215 -4.540 1.00 76.88 93 GLU A O 1
ATOM 718 N N . LEU A 1 94 ? 13.522 15.347 -6.774 1.00 82.25 94 LEU A N 1
ATOM 719 C CA . LEU A 1 94 ? 13.491 16.812 -6.809 1.00 82.25 94 LEU A CA 1
ATOM 720 C C . LEU A 1 94 ? 12.254 17.391 -6.112 1.00 82.25 94 LEU A C 1
ATOM 722 O O . LEU A 1 94 ? 12.366 18.383 -5.402 1.00 82.25 94 LEU A O 1
ATOM 726 N N . ARG A 1 95 ? 11.072 16.787 -6.285 1.00 79.69 95 ARG A N 1
ATOM 727 C CA . ARG A 1 95 ? 9.845 17.256 -5.619 1.00 79.69 95 ARG A CA 1
ATOM 728 C C . ARG A 1 95 ? 9.888 17.070 -4.107 1.00 79.69 95 ARG A C 1
ATOM 730 O O . ARG A 1 95 ? 9.326 17.905 -3.408 1.00 79.69 95 ARG A O 1
ATOM 737 N N . TYR A 1 96 ? 10.517 16.003 -3.618 1.00 71.44 96 TYR A N 1
ATOM 738 C CA . TYR A 1 96 ? 10.703 15.795 -2.183 1.00 71.44 96 TYR A CA 1
ATOM 739 C C . TYR A 1 96 ? 11.657 16.837 -1.598 1.00 71.44 96 TYR A C 1
ATOM 741 O O . TYR A 1 96 ? 11.290 17.512 -0.644 1.00 71.44 96 TYR A O 1
ATOM 749 N N . HIS A 1 97 ? 12.814 17.058 -2.224 1.00 67.94 97 HIS A N 1
ATOM 750 C CA . HIS A 1 97 ? 13.790 18.035 -1.732 1.00 67.94 97 HIS A CA 1
ATOM 751 C C . HIS A 1 97 ? 13.347 19.496 -1.886 1.00 67.94 97 HIS A C 1
ATOM 753 O O . HIS A 1 97 ? 13.743 20.337 -1.089 1.00 67.94 97 HIS A O 1
ATOM 759 N N . LEU A 1 98 ? 12.500 19.812 -2.869 1.00 62.22 98 LEU A N 1
ATOM 760 C CA . LEU A 1 98 ? 11.929 21.156 -3.037 1.00 62.22 98 LEU A CA 1
ATOM 761 C C . LEU A 1 98 ? 10.702 21.415 -2.148 1.00 62.22 98 LEU A C 1
ATOM 763 O O . LEU A 1 98 ? 10.255 22.553 -2.069 1.00 62.22 98 LEU A O 1
ATOM 767 N N . ARG A 1 99 ? 10.130 20.388 -1.504 1.00 53.22 99 ARG A N 1
ATOM 768 C CA . ARG A 1 99 ? 9.035 20.546 -0.529 1.00 53.22 99 ARG A CA 1
ATOM 769 C C . ARG A 1 99 ? 9.524 20.868 0.886 1.00 53.22 99 ARG A C 1
ATOM 771 O O . ARG A 1 99 ? 8.701 21.250 1.710 1.00 53.22 99 ARG A O 1
ATOM 778 N N . GLU A 1 100 ? 10.820 20.716 1.155 1.00 47.66 100 GLU A N 1
ATOM 779 C CA . GLU A 1 100 ? 11.468 21.041 2.437 1.00 47.66 100 GLU A CA 1
ATOM 780 C C . GLU A 1 100 ? 12.231 22.386 2.408 1.00 47.66 100 GLU A C 1
ATOM 782 O O . GLU A 1 100 ? 13.072 22.629 3.271 1.00 47.66 100 GLU A O 1
ATOM 787 N N . GLY A 1 101 ? 11.953 23.256 1.427 1.00 41.28 101 GLY A N 1
ATOM 788 C CA . GLY A 1 101 ? 12.552 24.593 1.284 1.00 41.28 101 GLY A CA 1
ATOM 789 C C . GLY A 1 101 ? 11.560 25.727 1.490 1.00 41.28 101 GLY A C 1
ATOM 790 O O . GLY A 1 101 ? 10.420 25.600 0.988 1.00 41.28 101 GLY A O 1
#

Sequence (101 aa):
MSALLDKQTIIDGCTARAKELLQGAGNLPRNDLEYLAQSISKMKDQRLISCVAELMKWGDDERAELETMMAIGIEAMKLCTPSKLRDAARRVELRYHLREG

Secondary structure (DSSP, 8-state):
--HHHHHHHHHHHHHHHHHHHHHHSS-S-HHHHHHHHHHHHT---HHHHHHHHHHH-S-HHHHHHHHHHHHHHHHHHHHS-HHHHHHHHHHHHHHHHHTT-

Radius of gyration: 18.86 Å; chains: 1; bounding box: 43×36×49 Å